Protein AF-A0A259K4W7-F1 (afdb_monomer_lite)

Sequence (64 aa):
MSASELVPILGLVTLIIALIAAAIALTKFLRKPSNRHPMDHREERNVAADIDAGRAPKNHSPRR

pLDDT: mean 74.53, std 15.29, range [48.72, 97.56]

Structure (mmCIF, N/CA/C/O backbone):
data_AF-A0A259K4W7-F1
#
_entry.id   AF-A0A259K4W7-F1
#
loop_
_atom_site.group_PDB
_atom_site.id
_atom_site.type_symbol
_atom_site.label_atom_id
_atom_site.label_alt_id
_atom_site.label_comp_id
_atom_site.label_asym_id
_atom_site.label_entity_id
_atom_site.label_seq_id
_atom_site.pdbx_PDB_ins_code
_atom_site.Cartn_x
_atom_site.Cartn_y
_atom_site.Cartn_z
_atom_site.occupancy
_atom_site.B_iso_or_equiv
_atom_site.auth_seq_id
_atom_site.auth_comp_id
_atom_site.auth_asym_id
_atom_site.auth_atom_id
_atom_site.pdbx_PDB_mo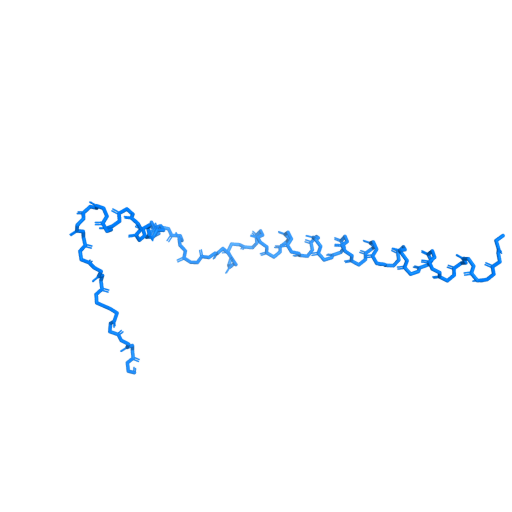del_num
ATOM 1 N N . MET A 1 1 ? 20.006 -8.935 -26.031 1.00 57.19 1 MET A N 1
ATOM 2 C CA . MET A 1 1 ? 18.600 -8.628 -25.704 1.00 57.19 1 MET A CA 1
ATOM 3 C C . MET A 1 1 ? 18.022 -7.797 -26.820 1.00 57.19 1 MET A C 1
ATOM 5 O O . MET A 1 1 ? 18.568 -6.751 -27.151 1.00 57.19 1 MET A O 1
ATOM 9 N N . SER A 1 2 ? 16.972 -8.314 -27.436 1.00 73.75 2 SER A N 1
ATOM 10 C CA . SER A 1 2 ? 16.207 -7.614 -28.462 1.00 73.75 2 SER A CA 1
ATOM 11 C C . SER A 1 2 ? 15.280 -6.576 -27.817 1.00 73.75 2 SER A C 1
ATOM 13 O O . SER A 1 2 ? 14.892 -6.716 -26.656 1.00 73.75 2 SER A O 1
ATOM 15 N N . ALA A 1 3 ? 14.903 -5.527 -28.553 1.00 68.19 3 ALA A N 1
ATOM 16 C CA . ALA A 1 3 ? 13.973 -4.506 -28.052 1.00 68.19 3 ALA A CA 1
ATOM 17 C C . ALA A 1 3 ? 12.635 -5.112 -27.577 1.00 68.19 3 ALA A C 1
ATOM 19 O O . ALA A 1 3 ? 12.058 -4.648 -26.597 1.00 68.19 3 ALA A O 1
ATOM 20 N N . SER A 1 4 ? 12.198 -6.206 -28.207 1.00 74.56 4 SER A N 1
ATOM 21 C CA . SER A 1 4 ? 11.027 -7.008 -27.829 1.00 74.56 4 SER A CA 1
ATOM 22 C C . SER A 1 4 ? 11.122 -7.650 -26.441 1.00 74.56 4 SER A C 1
ATOM 24 O O . SER A 1 4 ? 10.099 -7.838 -25.793 1.00 74.56 4 SER A O 1
ATOM 26 N N . GLU A 1 5 ? 12.327 -7.953 -25.956 1.00 73.25 5 GLU A N 1
ATOM 27 C CA . GLU A 1 5 ? 12.552 -8.515 -24.615 1.00 73.25 5 GLU A CA 1
ATOM 28 C C . GLU A 1 5 ? 12.720 -7.419 -23.552 1.00 73.25 5 GLU A C 1
ATOM 30 O O . GLU A 1 5 ? 12.442 -7.642 -22.376 1.00 73.25 5 GLU A O 1
ATOM 35 N N . LEU A 1 6 ? 13.142 -6.214 -23.951 1.00 76.00 6 LEU A N 1
ATOM 36 C CA . LEU A 1 6 ? 13.374 -5.090 -23.038 1.00 76.00 6 LEU A CA 1
ATOM 37 C C . LEU A 1 6 ? 12.077 -4.429 -22.555 1.00 76.00 6 LEU A C 1
ATOM 39 O O . LEU A 1 6 ? 11.994 -4.034 -21.393 1.00 76.00 6 LEU A O 1
ATOM 43 N N . VAL A 1 7 ? 11.058 -4.336 -23.413 1.00 80.75 7 VAL A N 1
ATOM 44 C CA . VAL A 1 7 ? 9.752 -3.741 -23.073 1.00 80.75 7 VAL A CA 1
ATOM 45 C C . VAL A 1 7 ? 9.057 -4.439 -21.888 1.00 80.75 7 VAL A C 1
ATOM 47 O O . VAL A 1 7 ? 8.694 -3.743 -20.935 1.00 80.75 7 VAL A O 1
AT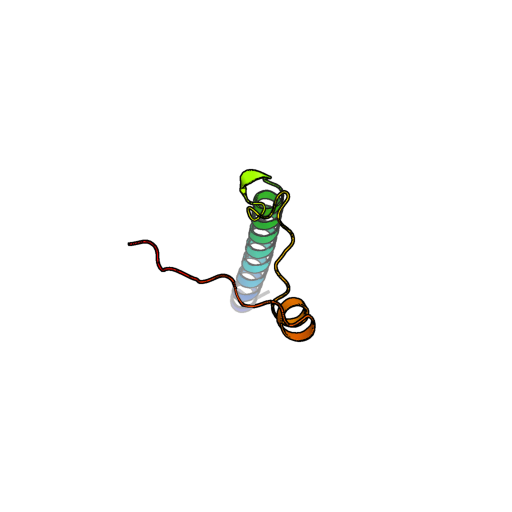OM 50 N N . PRO A 1 8 ? 8.883 -5.778 -21.866 1.00 80.38 8 PRO A N 1
ATOM 51 C CA . PRO A 1 8 ? 8.219 -6.447 -20.746 1.00 80.38 8 PRO A CA 1
ATOM 52 C C . PRO A 1 8 ? 9.030 -6.376 -19.445 1.00 80.38 8 PRO A C 1
ATOM 54 O O . PRO A 1 8 ? 8.450 -6.218 -18.372 1.00 80.38 8 PRO A O 1
ATOM 57 N N . ILE A 1 9 ? 10.364 -6.427 -19.526 1.00 87.19 9 ILE A N 1
ATOM 58 C CA . ILE A 1 9 ? 11.244 -6.293 -18.356 1.00 87.19 9 ILE A CA 1
ATOM 59 C C . ILE A 1 9 ? 11.116 -4.894 -17.754 1.00 87.19 9 ILE A C 1
ATOM 61 O O . ILE A 1 9 ? 10.976 -4.757 -16.539 1.00 87.19 9 ILE A O 1
ATOM 65 N N . LEU A 1 10 ? 11.109 -3.857 -18.595 1.00 87.19 10 LEU A N 1
ATOM 66 C CA . LEU A 1 10 ? 10.943 -2.482 -18.140 1.00 87.19 10 LEU A CA 1
ATOM 67 C C . LEU A 1 10 ? 9.601 -2.296 -17.424 1.00 87.19 10 LEU A C 1
ATOM 69 O O . LEU A 1 10 ? 9.573 -1.695 -16.348 1.00 87.19 10 LEU A O 1
ATOM 73 N N . GLY A 1 11 ? 8.522 -2.863 -17.975 1.00 90.19 11 GLY A N 1
ATOM 74 C CA . GLY A 1 11 ? 7.190 -2.855 -17.364 1.00 90.19 11 GLY A CA 1
ATOM 75 C C . GLY A 1 11 ? 7.141 -3.576 -16.014 1.00 90.19 11 GLY A C 1
ATOM 76 O O . GLY A 1 11 ? 6.585 -3.055 -15.048 1.00 90.19 11 GLY A O 1
ATOM 77 N N . LEU A 1 12 ? 7.780 -4.745 -15.909 1.00 93.06 12 LEU A N 1
ATOM 78 C CA . LEU A 1 12 ? 7.856 -5.495 -14.654 1.00 93.06 12 LEU A CA 1
ATOM 79 C C . LEU A 1 12 ? 8.621 -4.716 -13.574 1.00 93.06 12 LEU A C 1
ATOM 81 O O . LEU A 1 12 ? 8.166 -4.621 -12.436 1.00 93.06 12 LEU A O 1
ATOM 85 N N . VAL A 1 13 ? 9.758 -4.115 -13.932 1.00 94.44 13 VAL A N 1
ATOM 86 C CA . VAL A 1 13 ? 10.560 -3.301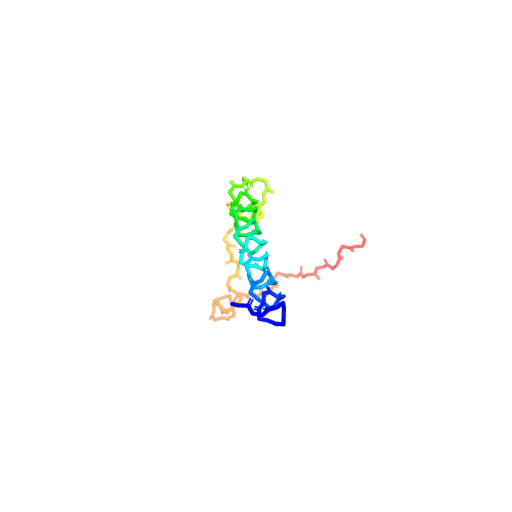 -13.008 1.00 94.44 13 VAL A CA 1
ATOM 87 C C . VAL A 1 13 ? 9.773 -2.077 -12.534 1.00 94.44 13 VAL A C 1
ATOM 89 O O . VAL A 1 13 ? 9.764 -1.786 -11.337 1.00 94.44 13 VAL A O 1
ATOM 92 N N . THR A 1 14 ? 9.062 -1.387 -13.432 1.00 95.50 14 THR A N 1
ATOM 93 C CA . THR A 1 14 ? 8.223 -0.240 -13.039 1.00 95.50 14 THR A CA 1
ATOM 94 C C . THR A 1 14 ? 7.084 -0.656 -12.115 1.00 95.50 14 THR A C 1
ATOM 96 O O . THR A 1 14 ? 6.840 0.028 -11.120 1.00 95.50 14 THR A O 1
ATOM 99 N N . LEU A 1 15 ? 6.428 -1.788 -12.387 1.00 96.25 15 LEU A N 1
ATOM 100 C CA . LEU A 1 15 ? 5.379 -2.330 -11.522 1.00 96.25 15 LEU A CA 1
ATOM 101 C C . LEU A 1 15 ? 5.906 -2.615 -10.111 1.00 96.25 15 LEU A C 1
ATOM 103 O O . LEU A 1 15 ? 5.284 -2.206 -9.133 1.00 96.25 15 LEU A O 1
ATOM 107 N N . ILE A 1 16 ? 7.066 -3.270 -10.001 1.00 97.31 16 ILE A N 1
ATOM 108 C CA . ILE A 1 16 ? 7.693 -3.585 -8.711 1.00 97.31 16 ILE A CA 1
ATOM 109 C C . ILE A 1 16 ? 7.984 -2.302 -7.925 1.00 97.31 16 ILE A C 1
ATOM 111 O O . ILE A 1 16 ? 7.634 -2.206 -6.748 1.00 97.31 16 ILE A O 1
ATOM 115 N N . ILE A 1 17 ? 8.572 -1.292 -8.571 1.00 97.12 17 ILE A N 1
ATOM 116 C CA . ILE A 1 17 ? 8.884 -0.007 -7.929 1.00 97.12 17 ILE A CA 1
ATOM 117 C C . ILE A 1 17 ? 7.606 0.686 -7.440 1.00 97.12 17 ILE A C 1
ATOM 119 O O . ILE A 1 17 ? 7.555 1.152 -6.298 1.00 97.12 17 ILE A O 1
ATOM 123 N N . ALA A 1 18 ? 6.561 0.723 -8.270 1.00 97.12 18 ALA A N 1
ATOM 124 C CA . ALA A 1 18 ? 5.280 1.317 -7.902 1.00 97.12 18 ALA A CA 1
ATOM 125 C C . ALA A 1 18 ? 4.641 0.599 -6.702 1.00 97.12 18 ALA A C 1
ATOM 127 O O . ALA A 1 18 ? 4.137 1.251 -5.785 1.00 97.12 18 ALA A O 1
ATOM 128 N N . LEU A 1 19 ? 4.715 -0.735 -6.666 1.00 97.56 19 LEU A N 1
ATOM 129 C CA . LEU A 1 19 ? 4.169 -1.541 -5.576 1.00 97.56 19 LEU A CA 1
ATOM 130 C C . LEU A 1 19 ? 4.891 -1.269 -4.248 1.00 97.56 19 LEU A C 1
ATOM 132 O O . LEU A 1 19 ? 4.248 -1.096 -3.212 1.00 97.56 19 LEU A O 1
ATOM 136 N N . ILE A 1 20 ? 6.224 -1.166 -4.282 1.00 97.31 20 ILE A N 1
ATOM 137 C CA . ILE A 1 20 ? 7.041 -0.820 -3.110 1.00 97.31 20 ILE A CA 1
ATOM 138 C C . ILE A 1 20 ? 6.680 0.581 -2.605 1.00 97.31 20 ILE A C 1
ATOM 140 O O . ILE A 1 20 ? 6.464 0.771 -1.405 1.00 97.31 20 ILE A O 1
ATOM 144 N N . ALA A 1 21 ? 6.565 1.561 -3.505 1.00 96.88 21 ALA A N 1
ATOM 145 C CA . ALA A 1 21 ? 6.180 2.921 -3.141 1.00 96.88 21 ALA A CA 1
ATOM 146 C C . ALA A 1 21 ? 4.789 2.964 -2.479 1.00 96.88 21 ALA A C 1
ATOM 148 O O . ALA A 1 21 ? 4.621 3.602 -1.435 1.00 96.88 21 ALA A O 1
ATOM 149 N N . ALA A 1 22 ? 3.814 2.234 -3.031 1.00 96.00 22 ALA A N 1
ATOM 150 C CA . ALA A 1 22 ? 2.471 2.116 -2.467 1.00 96.00 22 ALA A CA 1
ATOM 151 C C . ALA A 1 22 ? 2.479 1.460 -1.077 1.00 96.00 22 ALA A C 1
ATOM 153 O O . ALA A 1 22 ? 1.834 1.965 -0.157 1.00 96.00 22 ALA A O 1
ATOM 154 N N . ALA A 1 23 ? 3.253 0.389 -0.884 1.00 96.00 23 ALA A N 1
ATOM 155 C CA . ALA A 1 23 ? 3.383 -0.282 0.409 1.00 96.00 23 ALA A CA 1
ATOM 156 C C . ALA A 1 23 ? 3.982 0.642 1.487 1.00 96.00 23 ALA A C 1
ATOM 158 O O . ALA A 1 23 ? 3.494 0.688 2.622 1.00 96.00 23 ALA A O 1
ATOM 159 N N . ILE A 1 24 ? 5.004 1.432 1.137 1.00 95.81 24 ILE A N 1
ATOM 160 C CA . ILE A 1 24 ? 5.598 2.425 2.045 1.00 95.81 24 ILE A CA 1
ATOM 161 C C . ILE A 1 24 ? 4.581 3.519 2.388 1.00 95.81 24 ILE A C 1
ATOM 163 O O . ILE A 1 24 ? 4.438 3.881 3.561 1.00 95.81 24 ILE A O 1
ATOM 167 N N . ALA A 1 25 ? 3.861 4.037 1.389 1.00 93.19 25 ALA A N 1
ATOM 168 C CA . ALA A 1 25 ? 2.831 5.051 1.587 1.00 93.19 25 ALA A CA 1
ATOM 169 C C . ALA A 1 25 ? 1.709 4.542 2.503 1.00 93.19 25 ALA A C 1
ATOM 171 O O . ALA A 1 25 ? 1.349 5.228 3.461 1.00 93.19 25 ALA A O 1
ATOM 172 N N . LEU A 1 26 ? 1.231 3.315 2.280 1.00 90.31 26 LEU A N 1
ATOM 173 C CA . LEU A 1 26 ? 0.226 2.663 3.116 1.00 90.31 26 LEU A CA 1
ATOM 174 C C . LEU A 1 26 ? 0.729 2.472 4.549 1.00 90.31 26 LEU A C 1
ATOM 176 O O . LEU A 1 26 ? 0.036 2.820 5.501 1.00 90.31 26 LEU A O 1
ATOM 180 N N . THR A 1 27 ? 1.963 2.001 4.724 1.00 90.31 27 THR A N 1
ATOM 181 C CA . THR A 1 27 ? 2.555 1.828 6.058 1.00 90.31 27 THR A CA 1
ATOM 182 C C . THR A 1 27 ? 2.642 3.162 6.801 1.00 90.31 27 THR A C 1
ATOM 184 O O . THR A 1 27 ? 2.307 3.246 7.982 1.00 90.31 27 THR A O 1
ATOM 187 N N . LYS A 1 28 ? 3.051 4.239 6.118 1.00 88.00 28 LYS A N 1
ATOM 188 C CA . LYS A 1 28 ? 3.057 5.593 6.693 1.00 88.00 28 LYS A CA 1
ATOM 189 C C . LYS A 1 28 ? 1.649 6.098 7.006 1.00 88.00 28 LYS A C 1
ATOM 191 O O . LYS A 1 28 ? 1.459 6.734 8.041 1.00 88.00 28 LYS A O 1
ATOM 196 N N . PHE A 1 29 ? 0.678 5.810 6.145 1.00 86.81 29 PHE A N 1
ATOM 197 C CA . PHE A 1 29 ? -0.723 6.160 6.350 1.00 86.81 29 PHE A CA 1
ATOM 198 C C . PHE A 1 29 ? -1.297 5.468 7.593 1.00 86.81 29 PHE A C 1
ATOM 200 O O . PHE A 1 29 ? -1.897 6.143 8.423 1.00 86.81 29 PHE A O 1
ATOM 207 N N . LEU A 1 30 ? -1.052 4.169 7.772 1.00 82.81 30 LEU A N 1
ATOM 208 C CA . LEU A 1 30 ? -1.509 3.397 8.935 1.00 82.81 30 LEU A CA 1
ATOM 209 C C . LEU A 1 30 ? -0.799 3.796 10.239 1.00 82.81 30 LEU A C 1
ATOM 211 O O . LEU A 1 30 ? -1.376 3.699 11.319 1.00 82.81 30 LEU A O 1
ATOM 215 N N . ARG A 1 31 ? 0.452 4.273 10.162 1.00 81.75 31 ARG A N 1
ATOM 216 C CA . ARG A 1 31 ? 1.191 4.776 11.334 1.00 81.75 31 ARG A CA 1
ATOM 217 C C . ARG A 1 31 ? 0.655 6.102 11.868 1.00 81.75 31 ARG A C 1
ATOM 219 O O . ARG A 1 31 ? 0.929 6.418 13.025 1.00 81.75 31 ARG A O 1
ATOM 226 N N . LYS A 1 32 ? -0.075 6.890 11.069 1.00 78.50 32 LYS A N 1
ATOM 227 C CA . LYS A 1 32 ? -0.670 8.136 11.563 1.00 78.50 32 LYS A CA 1
ATOM 228 C C . LYS A 1 32 ? -1.766 7.809 12.586 1.00 78.50 32 LYS A C 1
ATOM 230 O O . LYS A 1 32 ? -2.736 7.147 12.223 1.00 78.50 32 LYS A O 1
ATOM 235 N N . PRO A 1 33 ? -1.672 8.313 13.829 1.00 65.44 33 PRO A N 1
ATOM 236 C CA . PRO A 1 33 ? -2.689 8.067 14.851 1.00 65.44 33 PRO A CA 1
ATOM 237 C C . PRO A 1 33 ? -4.063 8.626 14.454 1.00 65.44 33 PRO A C 1
ATOM 239 O O . PRO A 1 33 ? -5.070 8.048 14.828 1.00 65.44 33 PRO A O 1
ATOM 242 N N . SER A 1 34 ? -4.118 9.663 13.609 1.00 69.81 34 SER A N 1
ATOM 243 C CA . SER A 1 34 ? -5.368 10.198 13.044 1.00 69.81 34 SER A CA 1
ATOM 244 C C . SER A 1 34 ? -6.113 9.230 12.117 1.00 69.81 34 SER A C 1
ATOM 246 O O . SER A 1 34 ? -7.290 9.436 11.850 1.00 69.81 34 SER A O 1
ATOM 248 N N . ASN A 1 35 ? -5.418 8.220 11.585 1.00 65.50 35 ASN A N 1
ATOM 249 C CA . ASN A 1 35 ? -5.970 7.214 10.677 1.00 65.50 35 ASN A CA 1
ATOM 250 C C . ASN A 1 35 ? -6.206 5.875 11.377 1.00 65.50 35 ASN A C 1
ATOM 252 O O . ASN A 1 35 ? -6.707 4.937 10.754 1.00 65.50 35 ASN A O 1
ATOM 256 N N . ARG A 1 36 ? -5.829 5.763 12.659 1.00 62.44 36 ARG A N 1
ATOM 257 C CA . ARG A 1 36 ? -6.306 4.658 13.482 1.00 62.44 36 ARG A CA 1
ATOM 258 C C . ARG A 1 36 ? -7.817 4.796 13.546 1.00 62.44 36 ARG A C 1
ATOM 260 O O . ARG A 1 36 ? -8.335 5.887 13.781 1.00 62.44 36 ARG A O 1
ATOM 267 N N . HIS A 1 37 ? -8.511 3.698 13.269 1.00 60.59 37 HIS A N 1
ATOM 268 C CA . HIS A 1 37 ? -9.959 3.646 13.390 1.00 60.59 37 HIS A CA 1
ATOM 269 C C . HIS A 1 37 ? -10.348 4.229 14.764 1.00 60.59 37 HIS A C 1
ATOM 271 O O . HIS A 1 37 ? -9.662 3.912 15.738 1.00 60.59 37 HIS A O 1
ATOM 277 N N . PRO A 1 38 ? -11.390 5.078 14.872 1.00 58.84 38 PRO A N 1
ATOM 278 C CA . PRO A 1 38 ? -11.818 5.718 16.122 1.00 58.84 38 PRO A CA 1
ATOM 279 C C . PRO A 1 38 ? -12.461 4.713 17.103 1.00 58.84 38 PRO A C 1
ATOM 281 O O . PRO A 1 38 ? -13.594 4.873 17.550 1.00 58.84 38 PRO A O 1
ATOM 284 N N . MET A 1 39 ? -11.732 3.641 17.405 1.00 58.34 39 MET A N 1
ATOM 285 C CA . MET A 1 39 ? -11.969 2.660 18.462 1.00 58.34 39 MET A CA 1
ATOM 286 C C . MET A 1 39 ? -10.989 2.878 19.623 1.00 58.34 39 MET A C 1
ATOM 288 O O . MET A 1 39 ? -10.872 2.017 20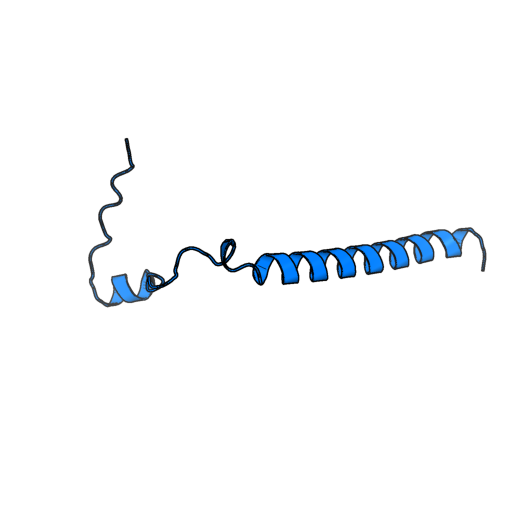.489 1.00 58.34 39 MET A O 1
ATOM 292 N N . ASP A 1 40 ? -10.286 4.019 19.672 1.00 51.03 40 ASP A N 1
ATOM 293 C CA . ASP A 1 40 ? -9.536 4.406 20.869 1.00 51.03 40 ASP A CA 1
ATOM 294 C C . ASP A 1 40 ? -10.525 4.425 22.046 1.00 51.03 40 ASP A C 1
ATOM 296 O O . ASP A 1 40 ? -11.474 5.213 22.087 1.00 51.03 40 ASP A O 1
ATOM 300 N N . HIS A 1 41 ? -10.337 3.473 22.962 1.00 54.19 41 HIS A N 1
ATOM 301 C CA . HIS A 1 41 ? -11.159 3.242 24.154 1.00 54.19 41 HIS A CA 1
ATOM 302 C C . HIS A 1 41 ? -12.592 2.745 23.916 1.00 54.19 41 HIS A C 1
ATOM 304 O O . HIS A 1 41 ? -13.424 2.825 24.824 1.00 54.19 41 HIS A O 1
ATOM 310 N N . ARG A 1 42 ? -12.903 2.203 22.733 1.00 58.66 42 ARG A N 1
ATOM 311 C CA . ARG A 1 42 ? -14.160 1.478 22.515 1.00 58.66 42 ARG A CA 1
ATOM 312 C C . ARG A 1 42 ? -13.856 0.033 22.175 1.00 58.66 42 ARG A C 1
ATOM 314 O O . ARG A 1 42 ? -13.192 -0.247 21.187 1.00 58.66 42 ARG A O 1
ATOM 321 N N . GLU A 1 43 ? -14.349 -0.861 23.022 1.00 62.47 43 GLU A N 1
ATOM 322 C CA . GLU A 1 43 ? -14.347 -2.297 22.772 1.00 62.47 43 GLU A CA 1
ATOM 323 C C . GLU A 1 43 ? -14.995 -2.546 21.402 1.00 62.47 43 GLU A C 1
ATOM 325 O O . GLU A 1 43 ? -16.109 -2.067 21.146 1.00 62.47 43 GLU A O 1
ATOM 330 N N . GLU A 1 44 ? -14.285 -3.225 20.496 1.00 60.28 44 GLU A N 1
ATOM 331 C CA . GLU A 1 44 ? -14.872 -3.631 19.224 1.00 60.28 44 GLU A CA 1
ATOM 332 C C . GLU A 1 44 ? -16.060 -4.533 19.554 1.00 60.28 44 GLU A C 1
ATOM 334 O O . GLU A 1 44 ? -15.899 -5.603 20.143 1.00 60.28 44 GLU A O 1
ATOM 339 N N . ARG A 1 45 ? -17.278 -4.075 19.252 1.00 62.59 45 ARG A N 1
ATOM 340 C CA . ARG A 1 45 ? -18.486 -4.825 19.592 1.00 62.59 45 ARG A CA 1
ATOM 341 C C . ARG A 1 45 ? -18.485 -6.128 18.801 1.00 62.59 45 ARG A C 1
ATOM 343 O O . ARG A 1 45 ? -18.843 -6.139 17.623 1.00 62.59 45 ARG A O 1
ATOM 350 N N . ASN A 1 46 ? -18.124 -7.224 19.458 1.00 67.12 46 ASN A N 1
ATOM 351 C CA . ASN A 1 46 ? -18.258 -8.548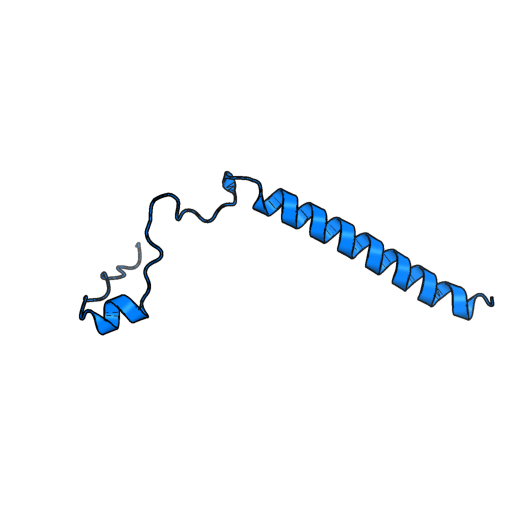 18.883 1.00 67.12 46 ASN A CA 1
ATOM 352 C C . ASN A 1 46 ? -19.743 -8.926 18.891 1.00 67.12 46 ASN A C 1
ATOM 354 O O . ASN A 1 46 ? -20.296 -9.356 19.901 1.00 67.12 46 ASN A O 1
ATOM 358 N N . VAL A 1 47 ? -20.396 -8.717 17.747 1.00 65.31 47 VAL A N 1
ATOM 359 C CA . VAL A 1 47 ? -21.829 -8.974 17.572 1.00 65.31 47 VAL A CA 1
ATOM 360 C C . VAL A 1 47 ? -22.172 -10.436 17.868 1.00 65.31 47 VAL A C 1
ATOM 362 O O . VAL A 1 47 ? -23.237 -10.687 18.420 1.00 65.31 47 VAL A O 1
ATOM 365 N N . ALA A 1 48 ? -21.269 -11.381 17.579 1.00 66.62 48 ALA A N 1
ATOM 366 C CA . ALA A 1 48 ? -21.475 -12.789 17.911 1.00 66.62 48 ALA A CA 1
ATOM 367 C C . ALA A 1 48 ? -21.481 -13.011 19.433 1.00 66.62 48 ALA A C 1
ATOM 369 O O . ALA A 1 48 ? -22.430 -13.582 19.959 1.00 66.62 48 ALA A O 1
ATOM 370 N N . ALA A 1 49 ? -20.503 -12.449 20.154 1.00 67.56 49 ALA A N 1
ATOM 371 C CA . ALA A 1 49 ? -20.444 -12.550 21.615 1.00 67.56 49 ALA A CA 1
ATOM 372 C C . ALA A 1 49 ? -21.643 -11.878 22.313 1.00 67.56 49 ALA A C 1
ATOM 374 O O . ALA A 1 49 ? -22.102 -12.346 23.352 1.00 67.56 49 ALA A O 1
ATOM 37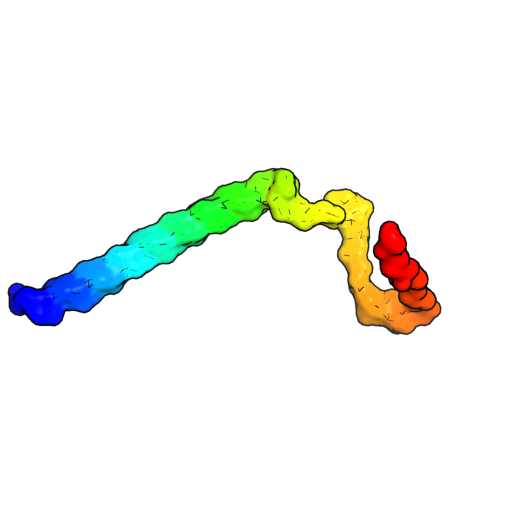5 N N . ASP A 1 50 ? -22.171 -10.790 21.747 1.00 65.44 50 ASP A N 1
ATOM 376 C CA . ASP A 1 50 ? -23.371 -10.125 22.264 1.00 65.44 50 ASP A CA 1
ATOM 377 C C . ASP A 1 50 ? -24.644 -10.960 22.070 1.00 65.44 50 ASP A C 1
ATOM 379 O O . ASP A 1 50 ? -25.496 -10.971 22.959 1.00 65.44 50 ASP A O 1
ATOM 383 N N . ILE A 1 51 ? -24.770 -11.653 20.932 1.00 68.06 51 ILE A N 1
ATOM 384 C CA . ILE A 1 51 ? -25.889 -12.564 20.649 1.00 68.06 51 ILE A CA 1
ATOM 385 C C . ILE A 1 51 ? -25.830 -13.770 21.593 1.00 68.06 51 ILE A C 1
ATOM 387 O O . ILE A 1 51 ? -26.840 -14.090 22.220 1.00 68.06 51 ILE A O 1
ATOM 391 N N . ASP A 1 52 ? -24.649 -14.370 21.761 1.00 74.75 52 ASP A N 1
ATOM 392 C CA . ASP A 1 52 ? -24.435 -15.511 22.661 1.00 74.75 52 ASP A CA 1
ATOM 393 C C . ASP A 1 52 ? -24.695 -15.140 24.132 1.00 74.75 52 ASP A C 1
ATOM 395 O O . ASP A 1 52 ? -25.246 -15.930 24.897 1.00 74.75 52 ASP A O 1
ATOM 399 N N . ALA A 1 53 ? -24.359 -13.909 24.531 1.00 75.00 53 ALA A N 1
ATOM 400 C CA . ALA A 1 53 ? -24.629 -13.377 25.866 1.00 75.00 53 ALA A CA 1
ATOM 401 C C . ALA A 1 53 ? -26.080 -12.884 26.062 1.00 75.00 53 ALA A C 1
ATOM 403 O O . ALA A 1 53 ? -26.398 -12.336 27.121 1.00 75.00 53 ALA A O 1
ATOM 404 N N . GLY A 1 54 ? -26.953 -13.018 25.055 1.00 70.12 54 GLY A N 1
ATOM 405 C CA . GLY A 1 54 ? -28.348 -12.574 25.116 1.00 70.12 54 GLY A CA 1
ATOM 406 C C . GLY A 1 54 ? -28.521 -11.057 25.255 1.00 70.12 54 GLY A C 1
ATOM 407 O O . GLY A 1 54 ? -29.577 -10.589 25.688 1.00 70.12 54 GLY A O 1
ATOM 408 N N . ARG A 1 55 ? -27.497 -10.258 24.920 1.00 64.62 55 ARG A N 1
ATOM 409 C CA . ARG A 1 55 ? -27.579 -8.793 24.978 1.00 64.62 55 ARG A CA 1
ATOM 410 C C . ARG A 1 55 ? -28.352 -8.283 23.768 1.00 64.62 55 ARG A C 1
ATOM 412 O O . ARG A 1 55 ? -27.981 -8.527 22.622 1.00 64.62 55 ARG A O 1
ATOM 419 N N . ALA A 1 56 ? -29.411 -7.518 24.022 1.00 61.84 56 ALA A N 1
ATOM 420 C CA . ALA A 1 56 ? -30.191 -6.908 22.954 1.00 61.84 56 ALA A CA 1
ATOM 421 C C . ALA A 1 56 ? -29.315 -5.973 22.090 1.00 61.84 56 ALA A C 1
ATOM 423 O O . ALA A 1 56 ? -28.496 -5.217 22.632 1.00 61.84 56 ALA A O 1
ATOM 424 N N . PRO A 1 57 ? -29.476 -5.977 20.753 1.00 61.84 57 PRO A N 1
ATOM 425 C CA . PRO A 1 57 ? -28.784 -5.026 19.897 1.00 61.84 57 PRO A CA 1
ATOM 426 C C . PRO A 1 57 ? -29.170 -3.599 20.302 1.00 61.84 57 PRO A C 1
ATOM 428 O O . PRO A 1 57 ? -30.349 -3.289 20.462 1.00 61.84 57 PRO A O 1
ATOM 431 N N . LYS A 1 58 ? -28.179 -2.711 20.480 1.00 63.44 58 LYS A N 1
ATOM 432 C CA . LYS A 1 58 ? -28.452 -1.286 20.745 1.00 63.44 58 LYS A CA 1
ATOM 433 C C . LYS A 1 58 ? -29.331 -0.758 19.619 1.00 63.44 58 LYS A C 1
ATOM 435 O O . LYS A 1 58 ? -28.923 -0.891 18.477 1.00 63.44 58 LYS A O 1
ATOM 440 N N . ASN A 1 59 ? -30.484 -0.162 19.914 1.00 56.59 59 ASN A N 1
ATOM 441 C CA . ASN A 1 59 ? -31.373 0.407 18.898 1.00 56.59 59 ASN A CA 1
ATOM 442 C C . ASN A 1 59 ? -30.584 1.323 17.955 1.00 56.59 59 ASN A C 1
ATOM 444 O O . ASN A 1 59 ? -30.066 2.360 18.368 1.00 56.59 59 ASN A O 1
ATOM 448 N N . HIS A 1 60 ? -30.462 0.920 16.691 1.00 53.31 60 HIS A N 1
ATOM 449 C CA . HIS A 1 60 ? -29.917 1.769 15.642 1.00 53.31 60 HIS A CA 1
ATOM 450 C C . HIS A 1 60 ? -31.058 2.716 15.272 1.00 53.31 60 HIS A C 1
ATOM 452 O O . HIS A 1 60 ? -31.823 2.436 14.355 1.00 53.31 60 HIS A O 1
ATOM 458 N N . SER A 1 61 ? -31.262 3.796 16.029 1.00 52.03 61 SER A N 1
ATOM 459 C CA . SER A 1 61 ? -32.074 4.881 15.493 1.00 52.03 61 SER A CA 1
ATOM 460 C C . SER A 1 61 ? -31.258 5.512 14.361 1.00 52.03 61 SER A C 1
ATOM 462 O O . SER A 1 61 ? -30.138 5.974 14.609 1.00 52.03 61 SER A O 1
ATOM 464 N N . PRO A 1 62 ? -31.743 5.505 13.106 1.00 50.47 62 PRO A N 1
ATOM 465 C CA . PRO A 1 62 ? -31.097 6.299 12.078 1.00 50.47 62 PRO A CA 1
ATOM 466 C C . PRO A 1 62 ? -31.126 7.756 12.549 1.00 50.47 62 PRO A C 1
ATOM 468 O O . PRO A 1 62 ? -32.167 8.251 12.995 1.00 50.47 62 PRO A O 1
ATOM 471 N N . ARG A 1 63 ? -29.971 8.433 12.511 1.00 55.94 63 ARG A N 1
ATOM 472 C CA . ARG A 1 63 ? -29.932 9.888 12.689 1.00 55.94 63 ARG A CA 1
ATOM 473 C C . ARG A 1 63 ? -30.839 10.490 11.614 1.00 55.94 63 ARG A C 1
ATOM 475 O O . ARG A 1 63 ? -30.618 10.224 10.435 1.00 55.94 63 ARG A O 1
ATOM 482 N N . ARG A 1 64 ? -31.868 11.224 12.043 1.00 48.72 64 ARG A N 1
ATOM 483 C CA . ARG A 1 64 ? -32.586 12.160 11.173 1.00 48.72 64 ARG A CA 1
ATOM 484 C C . ARG A 1 64 ? -31.652 13.282 10.744 1.00 48.72 64 ARG A C 1
ATOM 486 O O . ARG A 1 64 ? -30.778 13.644 11.567 1.00 48.72 64 ARG A O 1
#

Radius of gyration: 23.63 Å; chains: 1; bounding box: 51×28×54 Å

Secondary structure (DSSP, 8-state):
--HHHHHHHHHHHHHHHHHHHHHHHHHHHHHSGGGS-S-TT-----HHHHHHTTPPPP--PPP-

Foldseek 3Di:
DDPVVVVVVVVVVVVVVVVVVVVVVVVVQCPPPVNPDPCVVPDPPPVVVCVVVVHDDDDPPPDD